Protein AF-E0STV1-F1 (afdb_monomer)

Sequence (153 aa):
MLYSFYTFFYVEFDISENMGIQLGLTIDENIYEKLSIGSKKLGVDINTLVSNILREWIDKNRMLLLSVDEIAKEYENSLSSYSEHTQKTKIRMVRSFLEWCESRGISFDKIDVNTVESFAKELESRYTSKYVNSYRATLRDFIYWFQQRYGVK

pLDDT: mean 77.63, std 21.18, range [23.25, 96.75]

Nearest PDB structures (foldseek):
  3c28-assembly1_B-2  TM=7.156E-01  e=1.483E-01  unclassified
  2hof-assembly1_A-2  TM=7.145E-01  e=1.761E-01  Punavirus P1
  1f44-assembly1_A  TM=8.703E-01  e=4.664E-01  Punavirus P1
  5u91-assembly1_F  TM=6.990E-01  e=2.091E-01  synthetic construct
  1ouq-assembly1_A  TM=7.153E-01  e=7.811E-01  Punavirus P1

Mean predicted aligned error: 10.94 Å

Foldseek 3Di:
DDDPDPQDWDFDFDPDPPDDTDRDTDHDPVRLVVLVVVCVVVVHDSVVSVVVVVVVVCLLPVLQVDDLVRLLVVVLVVCVVDDPVVSVVLSVLSSVLRVVCVVVVNRPLNDDLVSLVVVLVVCVVPDDPVVSVVSSVSVVVSNVVVCVNNVRD

Organism: Ignisphaera aggregans (strain DSM 17230 / JCM 13409 / AQ1.S1) (NCBI:txid583356)

Solvent-accessible surface area (backbone atoms only — not comparable to full-atom values): 9142 Å² total; per-residue (Å²): 136,86,82,84,77,86,74,85,72,51,73,46,78,52,84,50,100,85,54,76,82,47,82,42,74,61,69,54,70,75,54,48,51,51,44,48,55,48,16,66,76,69,76,44,57,51,69,58,51,50,52,51,55,49,48,54,48,46,67,66,46,41,72,82,74,55,50,66,66,56,52,41,51,57,51,51,64,72,39,69,90,50,55,70,71,54,40,55,51,52,43,51,53,48,43,57,49,45,54,51,32,56,77,68,71,50,55,74,85,70,65,48,71,66,54,50,52,54,54,40,58,65,41,57,82,80,44,55,70,71,57,41,50,50,45,54,55,50,49,50,55,46,48,54,49,49,25,70,74,61,69,53,126

Secondary structure (DSSP, 8-state):
---------EEEEE--TTS--EEEEE--HHHHHHHHHHHHHHTS-HHHHHHHHHHHHHHHTGGGG--HHHHHHHHHHHTTTS-HHHHHHHHHHHHHHHHHHHHTT--GGG--HHHHHHHHHHHHTTS-HHHHHHHHHHHHHHHHHHHHHHT--

Radius of gyration: 20.35 Å; Cα contacts (8 Å, |Δi|>4): 99; chains: 1; bounding box: 50×38×60 Å

Structure (mmCIF, N/CA/C/O backbone):
data_AF-E0STV1-F1
#
_entry.id   AF-E0STV1-F1
#
loop_
_atom_site.group_PDB
_atom_site.id
_atom_site.type_symbol
_atom_site.label_atom_id
_atom_site.label_alt_id
_atom_site.label_comp_id
_atom_site.label_asym_id
_atom_site.label_entity_id
_atom_site.label_seq_id
_atom_site.pdbx_PDB_ins_code
_atom_site.Cartn_x
_atom_site.Cartn_y
_atom_site.Cartn_z
_atom_site.occupancy
_atom_site.B_iso_or_equiv
_atom_site.auth_seq_id
_atom_site.auth_comp_id
_atom_site.auth_asym_id
_atom_site.auth_atom_id
_atom_site.pdbx_PDB_model_num
ATOM 1 N N . MET A 1 1 ? -11.909 -16.911 30.491 1.00 26.84 1 MET A N 1
ATOM 2 C CA . MET A 1 1 ? -13.024 -16.968 29.523 1.00 26.84 1 MET A CA 1
ATOM 3 C C . MET A 1 1 ? -12.927 -15.700 28.678 1.00 26.84 1 MET A C 1
ATOM 5 O O . MET A 1 1 ? -13.219 -14.628 29.188 1.00 26.84 1 MET A O 1
ATOM 9 N N . LEU A 1 2 ? -12.351 -15.790 27.475 1.00 23.25 2 LEU A N 1
ATOM 10 C CA . LEU A 1 2 ? -12.187 -14.654 26.557 1.00 23.25 2 LEU A CA 1
ATOM 11 C C . LEU A 1 2 ? -13.515 -14.456 25.821 1.00 23.25 2 LEU A C 1
ATOM 13 O O . LEU A 1 2 ? -13.927 -15.333 25.069 1.00 23.25 2 LEU A O 1
ATOM 17 N N . TYR A 1 3 ? -14.207 -13.347 26.077 1.00 25.27 3 TYR A N 1
ATOM 18 C CA . TYR A 1 3 ? -15.411 -12.997 25.330 1.00 25.27 3 TYR A CA 1
ATOM 19 C C . TYR A 1 3 ? -14.994 -12.407 23.980 1.00 25.27 3 TYR A C 1
ATOM 21 O O . TYR A 1 3 ? -14.491 -11.288 23.914 1.00 25.27 3 TYR A O 1
ATOM 29 N N . SER A 1 4 ? -15.194 -13.159 22.902 1.00 24.66 4 SER A N 1
ATOM 30 C CA . SER A 1 4 ? -15.122 -12.641 21.537 1.00 24.66 4 SER A CA 1
ATOM 31 C C . SER A 1 4 ? -16.400 -11.853 21.240 1.00 24.66 4 SER A C 1
ATOM 33 O O . SER A 1 4 ? -17.424 -12.432 20.875 1.00 24.66 4 SER A O 1
ATOM 35 N N . PHE A 1 5 ? -16.361 -10.537 21.439 1.00 31.86 5 PHE A N 1
ATOM 36 C CA . PHE A 1 5 ? -17.421 -9.630 21.005 1.00 31.86 5 PHE A CA 1
ATOM 37 C C . PHE A 1 5 ? -17.220 -9.297 19.524 1.00 31.86 5 PHE A C 1
ATOM 39 O O . PHE A 1 5 ? -16.345 -8.512 19.167 1.00 31.86 5 PHE A O 1
ATOM 46 N N . TYR A 1 6 ? -18.033 -9.897 18.655 1.00 31.44 6 TYR A N 1
ATOM 47 C CA . TYR A 1 6 ? -18.233 -9.384 17.302 1.00 31.44 6 TYR A CA 1
ATOM 48 C C . TYR A 1 6 ? -19.174 -8.183 17.398 1.00 31.44 6 TYR A C 1
ATOM 50 O O . TYR A 1 6 ? -20.394 -8.321 17.320 1.00 31.44 6 TYR A O 1
ATOM 58 N N . THR A 1 7 ? -18.613 -7.007 17.667 1.00 40.28 7 THR A N 1
ATOM 59 C CA . THR A 1 7 ? -19.369 -5.754 17.642 1.00 40.28 7 THR A CA 1
ATOM 60 C C . THR A 1 7 ? -19.421 -5.267 16.200 1.00 40.28 7 THR A C 1
ATOM 62 O O . THR A 1 7 ? -18.404 -4.853 15.645 1.00 40.28 7 THR A O 1
ATOM 65 N N . PHE A 1 8 ? -20.597 -5.349 15.579 1.00 38.50 8 PHE A N 1
ATOM 66 C CA . PHE A 1 8 ? -20.858 -4.690 14.303 1.00 38.50 8 PHE A CA 1
ATOM 67 C C . PHE A 1 8 ? -21.055 -3.200 14.584 1.00 38.50 8 PHE A C 1
ATOM 69 O O . PHE A 1 8 ? -22.120 -2.780 15.026 1.00 38.50 8 PHE A O 1
ATOM 76 N N . PHE A 1 9 ? -20.001 -2.413 14.393 1.00 40.41 9 PHE A N 1
ATOM 77 C CA . PHE A 1 9 ? -20.128 -0.969 14.249 1.00 40.41 9 PHE A CA 1
ATOM 78 C C . PHE A 1 9 ? -20.499 -0.685 12.796 1.00 40.41 9 PHE A C 1
ATOM 80 O O . PHE A 1 9 ? -19.805 -1.152 11.892 1.00 40.41 9 PHE A O 1
ATOM 87 N N . TYR A 1 10 ? -21.567 0.074 12.568 1.00 39.12 10 TYR A N 1
ATOM 88 C CA . TYR A 1 10 ? -21.736 0.758 11.294 1.00 39.12 10 TYR A CA 1
ATOM 89 C C . TYR A 1 10 ? -21.009 2.092 11.4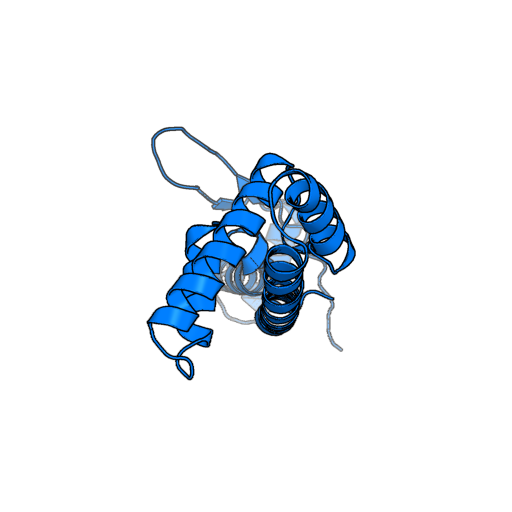20 1.00 39.12 10 TYR A C 1
ATOM 91 O O . TYR A 1 10 ? -21.384 2.950 12.218 1.00 39.12 10 TYR A O 1
ATOM 99 N N . VAL A 1 11 ? -19.902 2.209 10.695 1.00 41.00 11 VAL A N 1
ATOM 100 C CA . VAL A 1 11 ? -19.231 3.487 10.488 1.00 41.00 11 VAL A CA 1
ATOM 101 C C . VAL A 1 11 ? -19.924 4.122 9.292 1.00 41.00 11 VAL A C 1
ATOM 103 O O . VAL A 1 11 ? -19.769 3.644 8.167 1.00 41.00 11 VAL A O 1
ATOM 106 N N . GLU A 1 12 ? -20.735 5.146 9.538 1.00 36.31 12 GLU A N 1
ATOM 107 C CA . GLU A 1 12 ? -21.268 5.972 8.459 1.00 36.31 12 GLU A CA 1
ATOM 108 C C . GLU A 1 12 ? -20.202 7.001 8.085 1.00 36.31 12 GLU A C 1
ATOM 110 O O . GLU A 1 12 ? -19.715 7.764 8.922 1.00 36.31 12 GLU A O 1
ATOM 115 N N . PHE A 1 13 ? -19.803 6.970 6.815 1.00 36.22 13 PHE A N 1
ATOM 116 C CA . PHE A 1 13 ? -18.928 7.970 6.225 1.00 36.22 13 PHE A CA 1
ATOM 117 C C . PHE A 1 13 ? -19.814 9.041 5.597 1.00 36.22 13 PHE A C 1
ATOM 119 O O . PHE A 1 13 ? -20.390 8.811 4.534 1.00 36.22 13 PHE A O 1
ATOM 126 N N . ASP A 1 14 ? -19.923 10.200 6.241 1.00 32.59 14 ASP A N 1
ATOM 127 C CA . ASP A 1 14 ? -20.492 11.377 5.590 1.00 32.59 14 ASP A CA 1
ATOM 128 C C . ASP A 1 14 ? -19.363 12.122 4.865 1.00 32.59 14 ASP A C 1
ATOM 130 O O . ASP A 1 14 ? -18.479 12.724 5.484 1.00 32.59 14 ASP A O 1
ATOM 134 N N . ILE A 1 15 ? -19.335 12.002 3.536 1.00 34.91 15 ILE A N 1
ATOM 135 C CA . ILE A 1 15 ? -18.385 12.712 2.677 1.00 34.91 15 ILE A CA 1
ATOM 136 C C . ILE A 1 15 ? -19.069 14.004 2.226 1.00 34.91 15 ILE A C 1
ATOM 138 O O . ILE A 1 15 ? -19.614 14.085 1.127 1.00 34.91 15 ILE A O 1
ATOM 142 N N . SER A 1 16 ? -19.057 15.026 3.083 1.00 34.38 16 SER A N 1
ATOM 143 C CA . SER A 1 16 ? -19.472 16.374 2.683 1.00 34.38 16 SER A CA 1
ATOM 144 C C . SER A 1 16 ? -18.294 17.097 2.015 1.00 34.38 16 SER A C 1
ATOM 146 O O . SER A 1 16 ? -17.196 17.137 2.567 1.00 34.38 16 SER A O 1
ATOM 148 N N . GLU A 1 17 ? -18.504 17.677 0.828 1.00 34.69 17 GLU A N 1
ATOM 149 C CA . GLU A 1 17 ? -17.455 18.236 -0.054 1.00 34.69 17 GLU A CA 1
ATOM 150 C C . GLU A 1 17 ? -16.568 19.341 0.567 1.00 34.69 17 GLU A C 1
ATOM 152 O O . GLU A 1 17 ? -15.613 19.777 -0.067 1.00 34.69 17 GLU A O 1
ATOM 157 N N . ASN A 1 18 ? -16.839 19.800 1.796 1.00 34.72 18 ASN A N 1
ATOM 158 C CA . ASN A 1 18 ? -16.135 20.928 2.417 1.00 34.72 18 ASN A CA 1
ATOM 159 C C . ASN A 1 18 ? -15.668 20.722 3.867 1.00 34.72 18 ASN A C 1
ATOM 161 O O . ASN A 1 18 ? -15.098 21.647 4.446 1.00 34.72 18 ASN A O 1
ATOM 165 N N . MET A 1 19 ? -15.854 19.550 4.476 1.00 32.06 19 MET A N 1
ATOM 166 C CA . MET A 1 19 ? -15.318 19.255 5.811 1.00 32.06 19 MET A CA 1
ATOM 167 C C . MET A 1 19 ? -14.895 17.791 5.859 1.00 32.06 19 MET A C 1
ATOM 169 O O . MET A 1 19 ? -15.626 16.934 5.380 1.00 32.06 19 MET A O 1
ATOM 173 N N . GLY A 1 20 ? -13.691 17.519 6.374 1.00 32.53 20 GLY A N 1
ATOM 174 C CA . GLY A 1 20 ? -13.080 16.186 6.373 1.00 32.53 20 GLY A CA 1
ATOM 175 C C . GLY A 1 20 ? -13.976 15.076 6.933 1.00 32.53 20 GLY A C 1
ATOM 176 O O . GLY A 1 20 ? -14.986 15.347 7.571 1.00 32.53 20 GLY A O 1
ATOM 177 N N . ILE A 1 21 ? -13.571 13.822 6.705 1.00 35.81 21 ILE A N 1
ATOM 178 C CA . ILE A 1 21 ? -14.312 12.614 7.099 1.00 35.81 21 ILE A CA 1
ATOM 179 C C . ILE A 1 21 ? -14.799 12.735 8.554 1.00 35.81 21 ILE A C 1
ATOM 181 O O . ILE A 1 21 ? -14.008 12.619 9.494 1.00 35.81 21 ILE A O 1
ATOM 185 N N . GLN A 1 22 ? -16.102 12.957 8.746 1.00 36.22 22 GLN A N 1
ATOM 186 C CA . GLN A 1 22 ? -16.742 12.777 10.043 1.00 36.22 22 GLN A CA 1
ATOM 187 C C . GLN A 1 22 ? -17.070 11.294 10.180 1.00 36.22 22 GLN A C 1
ATOM 189 O O . GLN A 1 22 ? -17.942 10.767 9.496 1.00 36.22 22 GLN A O 1
ATOM 194 N N . LEU A 1 23 ? -16.336 10.611 11.059 1.00 42.03 23 LEU A N 1
ATOM 195 C CA . LEU A 1 23 ? -16.671 9.253 11.474 1.00 42.03 23 LEU A CA 1
ATOM 196 C C . LEU A 1 23 ? -17.869 9.337 12.427 1.00 42.03 23 LEU A C 1
ATOM 198 O O . LEU A 1 23 ? -17.706 9.555 13.630 1.00 42.03 23 LEU A O 1
ATOM 202 N N . GLY A 1 24 ? -19.072 9.205 11.872 1.00 42.66 24 GLY A N 1
ATOM 203 C CA . GLY A 1 24 ? -20.293 9.015 12.639 1.00 42.66 24 GLY A CA 1
ATOM 204 C C . GLY A 1 24 ? -20.388 7.559 13.080 1.00 42.66 24 GLY A C 1
ATOM 205 O O . GLY A 1 24 ? -20.344 6.645 12.257 1.00 42.66 24 GLY A O 1
ATOM 206 N N . LEU A 1 25 ? -20.489 7.325 14.386 1.00 50.09 25 LEU A N 1
ATOM 207 C CA . LEU A 1 25 ? -20.761 5.995 14.919 1.00 50.09 25 LEU A CA 1
ATOM 208 C C . LEU A 1 25 ? -22.190 5.922 15.390 1.00 50.09 25 LEU A C 1
ATOM 210 O O . LEU A 1 25 ? -22.528 6.357 16.491 1.00 50.09 25 LEU A O 1
ATOM 214 N N . THR A 1 26 ? -23.005 5.319 14.545 1.00 52.25 26 THR A N 1
ATOM 215 C CA . THR A 1 26 ? -24.368 4.967 14.892 1.00 52.25 26 THR A CA 1
ATOM 216 C C . THR A 1 26 ? -24.310 3.626 15.619 1.00 52.25 26 THR A C 1
ATOM 218 O O . THR A 1 26 ? -24.062 2.573 15.029 1.00 52.25 26 THR A O 1
ATOM 221 N N . ILE A 1 27 ? -24.442 3.678 16.945 1.00 56.50 27 ILE A N 1
ATOM 222 C CA . ILE A 1 27 ? -24.440 2.492 17.805 1.00 56.50 27 ILE A CA 1
ATOM 223 C C . ILE A 1 27 ? -25.892 2.052 17.991 1.00 56.50 27 ILE A C 1
ATOM 225 O O . ILE A 1 27 ? -26.695 2.800 18.541 1.00 56.50 27 ILE A O 1
ATOM 229 N N . ASP A 1 28 ? -26.211 0.833 17.555 1.00 67.56 28 ASP A N 1
ATOM 230 C CA . ASP A 1 28 ? -27.503 0.188 17.819 1.00 67.56 28 ASP A CA 1
ATOM 231 C C . ASP A 1 28 ? -27.838 0.218 19.323 1.00 67.56 28 ASP A C 1
ATOM 233 O O . ASP A 1 28 ? -26.960 -0.017 20.160 1.00 67.56 28 ASP A O 1
ATOM 237 N N . GLU A 1 29 ? -29.100 0.476 19.681 1.00 65.81 29 GLU A N 1
ATOM 238 C CA . GLU A 1 29 ? -29.526 0.610 21.084 1.00 65.81 29 GLU A CA 1
ATOM 239 C C . GLU A 1 29 ? -29.153 -0.618 21.934 1.00 65.81 29 GLU A C 1
ATOM 241 O O . GLU A 1 29 ? -28.695 -0.472 23.071 1.00 65.81 29 GLU A O 1
ATOM 246 N N . ASN A 1 30 ? -29.223 -1.831 21.370 1.00 68.75 30 ASN A N 1
ATOM 247 C CA . ASN A 1 30 ? -28.846 -3.060 22.076 1.00 68.75 30 ASN A CA 1
ATOM 248 C C . ASN A 1 30 ? -27.328 -3.169 22.286 1.00 68.75 30 ASN A C 1
ATOM 250 O O . ASN A 1 30 ? -26.861 -3.823 23.224 1.00 68.75 30 ASN A O 1
ATOM 254 N N . ILE A 1 31 ? -26.529 -2.570 21.398 1.00 67.69 31 ILE A N 1
ATOM 255 C CA . ILE A 1 31 ? -25.071 -2.491 21.547 1.00 67.69 31 ILE A CA 1
ATOM 256 C C . ILE A 1 31 ? -24.726 -1.441 22.602 1.00 67.69 31 ILE A C 1
ATOM 258 O O . ILE A 1 31 ? -23.885 -1.708 23.463 1.00 67.69 31 ILE A O 1
ATOM 262 N N . TYR A 1 32 ? -25.404 -0.293 22.596 1.00 72.44 32 TYR A N 1
ATOM 263 C CA . TYR A 1 32 ? -25.215 0.748 23.603 1.00 72.44 32 TYR A CA 1
ATOM 264 C C . TYR A 1 32 ? -25.530 0.235 25.016 1.00 72.44 32 TYR A C 1
ATOM 266 O O . TYR A 1 32 ? -24.752 0.461 25.945 1.00 72.44 32 TYR A O 1
ATOM 274 N N . GLU A 1 33 ? -26.604 -0.541 25.182 1.00 73.12 33 GLU A N 1
ATOM 275 C CA . GLU A 1 33 ? -26.948 -1.162 26.465 1.00 73.12 33 GLU A CA 1
ATOM 276 C C . GLU A 1 33 ? -25.851 -2.127 26.951 1.00 73.12 33 GLU A C 1
ATOM 278 O O . GLU A 1 33 ? -25.398 -2.051 28.099 1.00 73.12 33 GLU A O 1
ATOM 283 N N . LYS A 1 34 ? -25.333 -2.986 26.062 1.00 75.81 34 LYS A N 1
ATOM 284 C CA . LYS A 1 34 ? -24.213 -3.892 26.377 1.00 75.81 34 LYS A CA 1
ATOM 285 C C . LYS A 1 34 ? -22.939 -3.130 26.748 1.00 75.81 34 LYS A C 1
ATOM 287 O O . LYS A 1 34 ? -22.251 -3.523 27.693 1.00 75.81 34 LYS A O 1
ATOM 292 N N . LEU A 1 35 ? -22.637 -2.040 26.044 1.00 74.06 35 LEU A N 1
ATOM 293 C CA . LEU A 1 35 ? -21.496 -1.171 26.337 1.00 74.06 35 LEU A CA 1
ATOM 294 C C . LEU A 1 35 ? -21.662 -0.455 27.681 1.00 74.06 35 LEU A C 1
ATOM 296 O O . LEU A 1 35 ? -20.702 -0.389 28.442 1.00 74.06 35 LEU A O 1
ATOM 300 N N . SER A 1 36 ? -22.873 -0.011 28.028 1.00 76.56 36 SER A N 1
ATOM 301 C CA . SER A 1 36 ? -23.183 0.592 29.333 1.00 76.56 36 SER A CA 1
ATOM 302 C C . SER A 1 36 ? -22.992 -0.394 30.491 1.00 76.56 36 SER A C 1
ATOM 304 O O . SER A 1 36 ? -22.434 -0.053 31.537 1.00 76.56 36 SER A O 1
ATOM 306 N N . ILE A 1 37 ? -23.399 -1.654 30.308 1.00 78.00 37 ILE A N 1
ATOM 307 C CA . ILE A 1 37 ? -23.155 -2.718 31.293 1.00 78.00 37 ILE A CA 1
ATOM 308 C C . ILE A 1 37 ? -21.651 -2.999 31.420 1.00 78.00 37 ILE A C 1
ATOM 310 O O . ILE A 1 37 ? -21.138 -3.151 32.532 1.00 78.00 37 ILE A O 1
ATOM 314 N N . GLY A 1 38 ? -20.937 -3.067 30.293 1.00 73.06 38 GLY A N 1
ATOM 3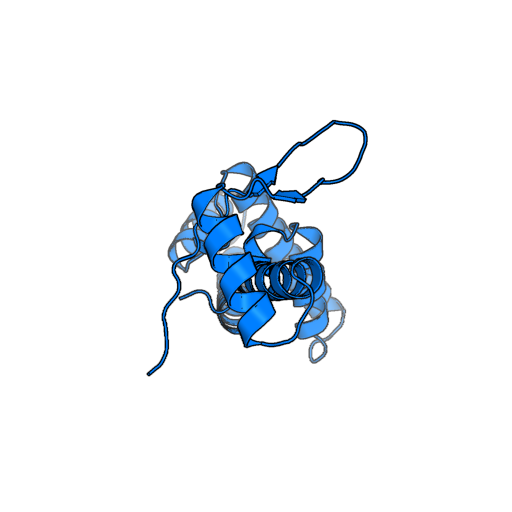15 C CA . GLY A 1 38 ? -19.489 -3.265 30.258 1.00 73.06 38 GLY A CA 1
ATOM 316 C C . GLY A 1 38 ? -18.720 -2.137 30.948 1.00 73.06 38 GLY A C 1
ATOM 317 O O . GLY A 1 38 ? -17.847 -2.411 31.770 1.00 73.06 38 GLY A O 1
ATOM 318 N N . SER A 1 39 ? -19.083 -0.880 30.683 1.00 78.38 39 SER A N 1
ATOM 319 C CA . SER A 1 39 ? -18.419 0.300 31.246 1.00 78.38 39 SER A CA 1
ATOM 320 C C . SER A 1 39 ? -18.568 0.350 32.769 1.00 78.38 39 SER A C 1
ATOM 322 O O . SER A 1 39 ? -17.578 0.516 33.481 1.00 78.38 39 SER A O 1
ATOM 324 N N . LYS A 1 40 ? -19.772 0.055 33.287 1.00 80.81 40 LYS A N 1
ATOM 325 C CA . LYS A 1 40 ? -20.039 -0.070 34.731 1.00 80.81 40 LYS A CA 1
ATOM 326 C C . LYS A 1 40 ? -19.210 -1.171 35.391 1.00 80.81 40 LYS A C 1
ATOM 328 O O . LYS A 1 40 ? -18.673 -0.953 36.471 1.00 80.81 40 LYS A O 1
ATOM 333 N N . LYS A 1 41 ? -19.079 -2.342 34.755 1.00 82.56 41 LYS A N 1
ATOM 334 C CA . LYS A 1 41 ? -18.263 -3.456 35.281 1.00 82.56 41 LYS A CA 1
ATOM 335 C C . LYS A 1 41 ? -16.771 -3.132 35.318 1.00 82.56 41 LYS A C 1
ATOM 337 O O . LYS A 1 41 ? -16.071 -3.613 36.202 1.00 82.56 41 LYS A O 1
ATOM 342 N N . LEU A 1 42 ? -16.298 -2.350 34.354 1.00 77.12 42 LEU A N 1
ATOM 343 C CA . LEU A 1 42 ? -14.899 -1.946 34.232 1.00 77.12 42 LEU A CA 1
ATOM 344 C C . LEU A 1 42 ? -14.573 -0.663 35.015 1.00 77.12 42 LEU A C 1
ATOM 346 O O . LEU A 1 42 ? -13.409 -0.282 35.080 1.00 77.12 42 LEU A O 1
ATOM 350 N N . GLY A 1 43 ? -15.574 0.002 35.604 1.00 85.50 43 GLY A N 1
ATOM 351 C CA . GLY A 1 43 ? -15.388 1.255 36.341 1.00 85.50 43 GLY A CA 1
ATOM 352 C C . GLY A 1 43 ? -14.932 2.427 35.465 1.00 85.50 43 GLY A C 1
ATOM 353 O O . GLY A 1 43 ? -14.309 3.355 35.971 1.00 85.50 43 GLY A O 1
ATOM 354 N N . VAL A 1 44 ? -15.213 2.383 34.161 1.00 81.12 44 VAL A N 1
ATOM 355 C CA . VAL A 1 44 ? -14.846 3.429 33.194 1.00 81.12 44 VAL A CA 1
ATOM 356 C C . VAL A 1 44 ? -16.087 4.085 32.608 1.00 81.12 44 VAL A C 1
ATOM 358 O O . VAL A 1 44 ? -17.140 3.461 32.472 1.00 81.12 44 VAL A O 1
ATOM 361 N N . ASP A 1 45 ? -15.957 5.358 32.242 1.00 86.75 45 ASP A N 1
ATOM 362 C CA . ASP A 1 45 ? -17.003 6.080 31.526 1.00 86.75 45 ASP A CA 1
ATOM 363 C C . ASP A 1 45 ? -17.289 5.428 30.160 1.00 86.75 45 ASP A C 1
ATOM 365 O O . ASP A 1 45 ? -16.382 4.933 29.481 1.00 86.75 45 ASP A O 1
ATOM 369 N N . ILE A 1 46 ? -18.559 5.430 29.747 1.00 76.50 46 ILE A N 1
ATOM 370 C CA . ILE A 1 46 ? -18.988 4.768 28.510 1.00 76.50 46 ILE A CA 1
ATOM 371 C C . ILE A 1 46 ? -18.337 5.390 27.269 1.00 76.50 46 ILE A C 1
ATOM 373 O O . ILE A 1 46 ? -17.952 4.652 26.366 1.00 76.50 46 ILE A O 1
ATOM 377 N N . ASN A 1 47 ? -18.109 6.708 27.245 1.00 75.44 47 ASN A N 1
ATOM 378 C CA . ASN A 1 47 ? -17.439 7.366 26.121 1.00 75.44 47 ASN A CA 1
ATOM 379 C C . ASN A 1 47 ? -15.968 6.959 26.042 1.00 75.44 47 ASN A C 1
ATOM 381 O O . ASN A 1 47 ? -15.417 6.836 24.949 1.00 75.44 47 ASN A O 1
ATOM 385 N N . THR A 1 48 ? -15.334 6.707 27.192 1.00 77.75 48 THR A N 1
ATOM 386 C CA . THR A 1 48 ? -13.958 6.193 27.250 1.00 77.75 48 THR A CA 1
ATOM 387 C C . THR A 1 48 ? -13.895 4.766 26.7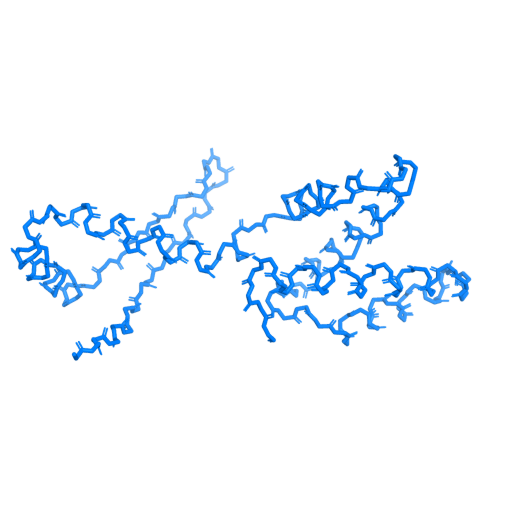12 1.00 77.75 48 THR A C 1
ATOM 389 O O . THR A 1 48 ? -13.030 4.457 25.894 1.00 77.75 48 THR A O 1
ATOM 392 N N . LEU A 1 49 ? -14.839 3.904 27.112 1.00 74.06 49 LEU A N 1
ATOM 393 C CA . LEU A 1 49 ? -14.932 2.536 26.600 1.00 74.06 49 LEU A CA 1
ATOM 394 C C . LEU A 1 49 ? -15.160 2.519 25.082 1.00 74.06 49 LEU A C 1
ATOM 396 O O . LEU A 1 49 ? -14.439 1.826 24.367 1.00 74.06 49 LEU A O 1
ATOM 400 N N . VAL A 1 50 ? -16.113 3.314 24.591 1.00 76.38 50 VAL A N 1
ATOM 401 C CA . VAL A 1 50 ? -16.389 3.471 23.158 1.00 76.38 50 VAL A CA 1
ATOM 402 C C . VAL A 1 50 ? -15.141 3.968 22.430 1.00 76.38 50 VAL A C 1
ATOM 404 O O . VAL A 1 50 ? -14.689 3.311 21.501 1.00 76.38 50 VAL A O 1
ATOM 407 N N . SER A 1 51 ? -14.514 5.052 22.895 1.00 75.25 51 SER A N 1
ATOM 408 C CA . SER A 1 51 ? -13.298 5.606 22.279 1.00 75.25 51 SER A CA 1
ATOM 409 C C . SER A 1 51 ? -12.168 4.582 22.173 1.00 75.25 51 SER A C 1
ATOM 411 O O . SER A 1 51 ? -11.476 4.536 21.159 1.00 75.25 51 SER A O 1
ATOM 413 N N . ASN A 1 52 ? -11.981 3.741 23.192 1.00 76.06 52 ASN A N 1
ATOM 414 C CA . ASN A 1 52 ? -10.957 2.699 23.171 1.00 76.06 52 ASN A CA 1
ATOM 415 C C . ASN A 1 52 ? -11.280 1.602 22.153 1.00 76.06 52 ASN A C 1
ATOM 417 O O . ASN A 1 52 ? -10.402 1.222 21.385 1.00 76.06 52 ASN A O 1
ATOM 421 N N . ILE A 1 53 ? -12.534 1.144 22.089 1.00 75.69 53 ILE A N 1
ATOM 422 C CA . ILE A 1 53 ? -12.951 0.143 21.096 1.00 75.69 53 ILE A CA 1
ATOM 423 C C . ILE A 1 53 ? -12.789 0.690 19.673 1.00 75.69 53 ILE A C 1
ATOM 425 O O . ILE A 1 53 ? -12.338 -0.026 18.782 1.00 75.69 53 ILE A O 1
ATOM 429 N N . LEU A 1 54 ? -13.113 1.964 19.457 1.00 72.75 54 LEU A N 1
ATOM 430 C CA . LEU A 1 54 ? -12.937 2.618 18.164 1.00 72.75 54 LEU A CA 1
ATOM 431 C C . LEU A 1 54 ? -11.480 2.761 17.778 1.00 72.75 54 LEU A C 1
ATOM 433 O O . LEU A 1 54 ? -11.144 2.477 16.637 1.00 72.75 54 LEU A O 1
ATOM 437 N N . ARG A 1 55 ? -10.614 3.165 18.713 1.00 73.56 55 ARG A N 1
ATOM 438 C CA . ARG A 1 55 ? -9.170 3.188 18.467 1.00 73.56 55 ARG A CA 1
ATOM 439 C C . ARG A 1 55 ? -8.665 1.805 18.103 1.00 73.56 55 ARG A C 1
ATOM 441 O O . ARG A 1 55 ? -7.9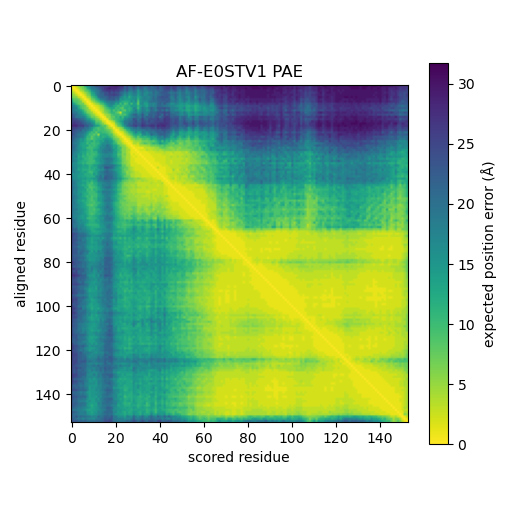93 1.681 17.096 1.00 73.56 55 ARG A O 1
ATOM 448 N N . GLU A 1 56 ? -9.055 0.764 18.836 1.00 76.00 56 GLU A N 1
ATOM 449 C CA . GLU A 1 56 ? -8.668 -0.606 18.491 1.00 76.00 56 GLU A CA 1
ATOM 450 C C . GLU A 1 56 ? -9.178 -1.035 17.112 1.00 76.00 56 GLU A C 1
ATOM 452 O O . GLU A 1 56 ? -8.473 -1.735 16.384 1.00 76.00 56 GLU A O 1
ATOM 457 N N . TRP A 1 57 ? -10.402 -0.650 16.747 1.00 74.69 57 TRP A N 1
ATOM 458 C CA . TRP A 1 57 ? -10.949 -0.943 15.428 1.00 74.69 57 TRP A CA 1
ATOM 459 C C . TRP A 1 57 ? -10.201 -0.174 14.336 1.00 74.69 57 TRP A C 1
ATOM 461 O O . TRP A 1 57 ? -9.806 -0.786 13.349 1.00 74.69 57 TRP A O 1
ATOM 471 N N . ILE A 1 58 ? -9.957 1.125 14.522 1.00 74.12 58 ILE A N 1
ATOM 472 C CA . ILE A 1 58 ? -9.183 1.966 13.601 1.00 74.12 58 ILE A CA 1
ATOM 473 C C . ILE A 1 58 ? -7.766 1.419 13.470 1.00 74.12 58 ILE A C 1
ATOM 475 O O . ILE A 1 58 ? -7.289 1.281 12.357 1.00 74.12 58 ILE A O 1
ATOM 479 N N . ASP A 1 59 ? -7.112 1.039 14.564 1.00 72.25 59 ASP A N 1
ATOM 480 C CA . ASP A 1 59 ? -5.760 0.484 14.544 1.00 72.25 59 ASP A CA 1
ATOM 481 C C . ASP A 1 59 ? -5.713 -0.840 13.769 1.00 72.25 59 ASP A C 1
ATOM 483 O O . ASP A 1 59 ? -4.795 -1.064 12.980 1.00 72.25 59 ASP A O 1
ATOM 487 N N . LYS A 1 60 ? -6.733 -1.696 13.927 1.00 71.50 60 LYS A N 1
ATOM 488 C CA . LYS A 1 60 ? -6.862 -2.964 13.185 1.00 71.50 60 LYS A CA 1
ATOM 489 C C . LYS A 1 60 ? -7.215 -2.772 11.714 1.00 71.50 60 LYS A C 1
ATOM 491 O O . LYS A 1 60 ? -6.819 -3.587 10.890 1.00 71.50 60 LYS A O 1
ATOM 496 N N . ASN A 1 61 ? -7.962 -1.723 11.388 1.00 71.62 61 ASN A N 1
ATOM 497 C CA . ASN A 1 61 ? -8.465 -1.459 10.041 1.00 71.62 61 ASN A CA 1
ATOM 498 C C . ASN A 1 61 ? -7.788 -0.247 9.399 1.00 71.62 61 ASN A C 1
ATOM 500 O O . ASN A 1 61 ? -8.291 0.280 8.410 1.00 71.62 61 ASN A O 1
ATOM 504 N N . ARG A 1 62 ? -6.643 0.191 9.940 1.00 71.25 62 ARG A N 1
ATOM 505 C CA . ARG A 1 62 ? -5.999 1.459 9.576 1.00 71.25 62 ARG A CA 1
ATOM 506 C C . ARG A 1 62 ? -5.774 1.553 8.076 1.00 71.25 62 ARG A C 1
ATOM 508 O O . ARG A 1 62 ? -6.005 2.602 7.499 1.00 71.25 62 ARG A O 1
ATOM 515 N N . MET A 1 63 ? -5.422 0.432 7.451 1.00 73.38 63 MET A N 1
ATOM 516 C CA . MET A 1 63 ? -5.233 0.297 6.005 1.00 73.38 63 MET A CA 1
ATOM 517 C C . MET A 1 63 ? -6.422 0.763 5.152 1.00 73.38 63 MET A C 1
ATOM 519 O O . MET A 1 63 ? -6.198 1.260 4.056 1.00 73.38 63 MET A O 1
ATOM 523 N N . LEU A 1 64 ? -7.662 0.621 5.637 1.00 69.31 64 LEU A N 1
ATOM 524 C CA . LEU A 1 64 ? -8.873 1.009 4.904 1.00 69.31 64 LEU A CA 1
ATOM 525 C C . LEU A 1 64 ? -9.072 2.528 4.872 1.00 69.31 64 LEU A C 1
ATOM 527 O O . LEU A 1 64 ? -9.882 3.026 4.100 1.00 69.31 64 LEU A O 1
ATOM 531 N N . LEU A 1 65 ? -8.359 3.247 5.739 1.00 72.00 65 LEU A N 1
ATOM 532 C CA . LEU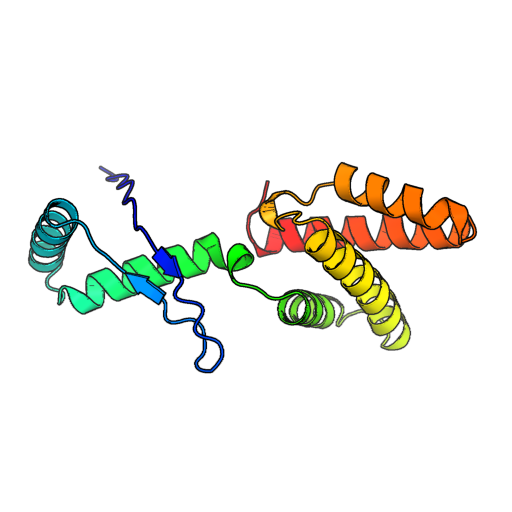 A 1 65 ? -8.468 4.691 5.907 1.00 72.00 65 LEU A CA 1
ATOM 533 C C . LEU A 1 65 ? -7.268 5.435 5.317 1.00 72.00 65 LEU A C 1
ATOM 535 O O . LEU A 1 65 ? -7.264 6.662 5.330 1.00 72.00 65 LEU A O 1
ATOM 539 N N . LEU A 1 66 ? -6.243 4.718 4.844 1.00 77.94 66 LEU A N 1
ATOM 540 C CA . LEU A 1 66 ? -5.042 5.345 4.309 1.00 77.94 66 LEU A CA 1
ATOM 541 C C . LEU A 1 66 ? -5.249 5.755 2.857 1.00 77.94 66 LEU A C 1
ATO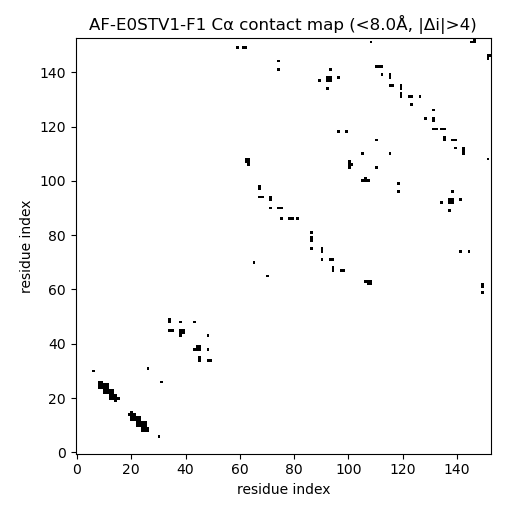M 543 O O . LEU A 1 66 ? -5.657 4.954 2.019 1.00 77.94 66 LEU A O 1
ATOM 547 N N . SER A 1 67 ? -4.873 6.988 2.554 1.00 85.69 67 SER A N 1
ATOM 548 C CA . SER A 1 67 ? -4.685 7.464 1.188 1.00 85.69 67 SER A CA 1
ATOM 549 C C . SER A 1 67 ? -3.423 6.870 0.550 1.00 85.69 67 SER A C 1
ATOM 551 O O . SER A 1 67 ? -2.490 6.428 1.233 1.00 85.69 67 SER A O 1
ATOM 553 N N . VAL A 1 68 ? -3.348 6.926 -0.784 1.00 87.81 68 VAL A N 1
ATOM 554 C CA . VAL A 1 68 ? -2.143 6.558 -1.548 1.00 87.81 68 VAL A CA 1
ATOM 555 C C . VAL A 1 68 ? -0.899 7.286 -1.028 1.00 87.81 68 VAL A C 1
ATOM 557 O O . VAL A 1 68 ? 0.167 6.680 -0.895 1.00 87.81 68 VAL A O 1
ATOM 560 N N . ASP A 1 69 ? -1.027 8.573 -0.697 1.00 88.94 69 ASP A N 1
ATOM 561 C CA . ASP A 1 69 ? 0.087 9.391 -0.219 1.00 88.94 69 ASP A CA 1
ATOM 562 C C . ASP A 1 69 ? 0.587 8.976 1.163 1.00 88.94 69 ASP A C 1
ATOM 564 O O . ASP A 1 69 ? 1.797 8.967 1.402 1.00 88.94 69 ASP A O 1
ATOM 568 N N . GLU A 1 70 ? -0.310 8.582 2.064 1.00 90.00 70 GLU A N 1
ATOM 569 C CA . GLU A 1 70 ? 0.082 8.083 3.381 1.00 90.00 70 GLU A CA 1
ATOM 570 C C . GLU A 1 70 ? 0.819 6.748 3.277 1.00 90.00 70 GLU A C 1
ATOM 572 O O . GLU A 1 70 ? 1.869 6.581 3.903 1.00 90.00 70 GLU A O 1
ATOM 577 N N . ILE A 1 71 ? 0.332 5.828 2.439 1.00 90.62 71 ILE A N 1
ATOM 578 C CA . ILE A 1 71 ? 0.994 4.537 2.206 1.00 90.62 71 ILE A CA 1
ATOM 579 C C . ILE A 1 71 ? 2.364 4.751 1.564 1.00 90.62 71 ILE A C 1
ATOM 581 O O . ILE A 1 71 ? 3.353 4.170 2.016 1.00 90.62 71 ILE A O 1
ATOM 585 N N . ALA A 1 72 ? 2.446 5.603 0.538 1.00 91.88 72 ALA A N 1
ATOM 586 C CA . ALA A 1 72 ? 3.703 5.917 -0.128 1.00 91.88 72 ALA A CA 1
ATOM 587 C C . ALA A 1 72 ? 4.716 6.520 0.855 1.00 91.88 72 ALA A C 1
ATOM 589 O O . ALA A 1 72 ? 5.869 6.096 0.878 1.00 91.88 72 ALA A O 1
ATOM 590 N N . LYS A 1 73 ? 4.287 7.445 1.720 1.00 92.06 73 LYS A N 1
ATOM 591 C CA . LYS A 1 73 ? 5.150 8.065 2.732 1.00 92.06 73 LYS A CA 1
ATOM 592 C C . LYS A 1 73 ? 5.609 7.076 3.806 1.00 92.06 73 LYS A C 1
ATOM 594 O O . LYS A 1 73 ? 6.776 7.093 4.196 1.00 92.06 73 LYS A O 1
ATOM 599 N N . GLU A 1 74 ? 4.727 6.202 4.296 1.00 92.88 74 GLU A N 1
ATOM 600 C CA . GLU A 1 74 ? 5.128 5.148 5.239 1.00 92.88 74 GLU A CA 1
ATOM 601 C C . GLU A 1 74 ? 6.123 4.172 4.596 1.00 92.88 74 GLU A C 1
ATOM 603 O O . GLU A 1 74 ? 7.113 3.800 5.234 1.00 92.88 74 GLU A O 1
ATOM 608 N N . TYR A 1 75 ? 5.916 3.813 3.326 1.00 94.50 75 TYR A N 1
ATOM 609 C CA . TYR A 1 75 ? 6.852 2.964 2.599 1.00 94.50 75 TYR A CA 1
ATOM 610 C C . TYR A 1 75 ? 8.197 3.666 2.373 1.00 94.50 75 TYR A C 1
ATOM 612 O O . TYR A 1 75 ? 9.235 3.043 2.579 1.00 94.50 75 TYR A O 1
ATOM 620 N N . GLU A 1 76 ? 8.218 4.963 2.050 1.00 94.00 76 GLU A N 1
ATOM 621 C CA . GLU A 1 76 ? 9.453 5.751 1.892 1.00 94.00 76 GLU A CA 1
ATOM 622 C C . GLU A 1 76 ? 10.314 5.704 3.153 1.00 94.00 76 GLU A C 1
ATOM 624 O O . GLU A 1 76 ? 11.494 5.359 3.088 1.00 94.00 76 GLU A O 1
ATOM 629 N N . ASN A 1 77 ? 9.697 5.928 4.315 1.00 93.25 77 ASN A N 1
ATOM 630 C CA . ASN A 1 77 ? 10.383 5.854 5.605 1.00 93.25 77 ASN A CA 1
ATOM 631 C C . ASN A 1 77 ? 10.982 4.460 5.873 1.00 93.25 77 ASN A C 1
ATOM 633 O O . ASN A 1 77 ? 12.037 4.340 6.502 1.00 93.25 77 ASN A O 1
ATOM 637 N N . SER A 1 78 ? 10.342 3.396 5.373 1.00 94.69 78 SER A N 1
ATOM 638 C CA . SER A 1 78 ? 10.848 2.022 5.497 1.00 94.69 78 SER A CA 1
ATOM 639 C C . SER A 1 78 ? 12.093 1.748 4.641 1.00 94.69 78 SER A C 1
ATOM 641 O O . SER A 1 78 ? 12.859 0.834 4.941 1.00 94.69 78 SER A O 1
ATOM 643 N N . LEU A 1 79 ? 12.340 2.563 3.611 1.00 94.44 79 LEU A N 1
ATOM 644 C CA . LEU A 1 79 ? 13.469 2.426 2.689 1.00 94.44 79 LEU A CA 1
ATOM 645 C C . LEU A 1 79 ? 14.718 3.203 3.137 1.00 94.44 79 LEU A C 1
ATOM 647 O O . LEU A 1 79 ? 15.633 3.396 2.338 1.00 94.44 79 LEU A O 1
ATOM 651 N N . SER A 1 80 ? 14.791 3.621 4.403 1.00 92.25 80 SER A N 1
ATOM 652 C CA . SER A 1 80 ? 15.885 4.440 4.957 1.00 92.25 80 SER A CA 1
ATOM 653 C C . SER A 1 80 ? 17.300 3.868 4.770 1.00 92.25 80 SER A C 1
ATOM 655 O O . SER A 1 80 ? 18.265 4.628 4.771 1.00 92.25 80 SER A O 1
ATOM 657 N N . SER A 1 81 ? 17.447 2.555 4.563 1.00 92.38 81 SER A N 1
ATOM 658 C CA . SER A 1 81 ? 18.735 1.904 4.276 1.00 92.38 81 SER A CA 1
ATOM 659 C C . SER A 1 81 ? 19.204 2.030 2.819 1.00 92.38 81 SER A C 1
ATOM 661 O O . SER A 1 81 ? 20.357 1.722 2.514 1.00 92.38 81 SER A O 1
ATOM 663 N N . TYR A 1 82 ? 18.336 2.465 1.904 1.00 93.12 82 TYR A N 1
ATOM 664 C CA . TYR A 1 82 ? 18.657 2.643 0.490 1.00 93.12 82 TYR A CA 1
ATOM 665 C C . TYR A 1 82 ? 19.198 4.046 0.202 1.00 93.12 82 TYR A C 1
ATOM 667 O O . TYR A 1 82 ? 18.932 4.998 0.929 1.00 93.12 82 TYR A O 1
ATOM 675 N N . SER A 1 83 ? 19.907 4.208 -0.919 1.00 96.06 83 SER A N 1
ATOM 676 C CA . SER A 1 83 ? 20.279 5.541 -1.404 1.00 96.06 83 SER A CA 1
ATOM 677 C C . SER A 1 83 ? 19.047 6.356 -1.807 1.00 96.06 83 SER A C 1
ATOM 679 O O . SER A 1 83 ? 18.076 5.797 -2.318 1.00 96.06 83 SER A O 1
ATOM 681 N N . GLU A 1 84 ? 19.105 7.682 -1.663 1.00 94.38 84 GLU A N 1
ATOM 682 C CA . GLU A 1 84 ? 17.996 8.595 -1.993 1.00 94.38 84 GLU A CA 1
ATOM 683 C C . GLU A 1 84 ? 17.453 8.374 -3.418 1.00 94.38 84 GLU A C 1
ATOM 685 O O . GLU A 1 84 ? 16.245 8.325 -3.644 1.00 94.38 84 GLU A O 1
ATOM 690 N N . HIS A 1 85 ? 18.342 8.166 -4.394 1.00 94.38 85 HIS A N 1
ATOM 691 C CA . HIS A 1 85 ? 17.945 7.872 -5.772 1.00 94.38 85 HIS A CA 1
ATOM 692 C C . HIS A 1 85 ? 17.133 6.570 -5.889 1.00 94.38 85 HIS A C 1
ATOM 694 O O . HIS A 1 85 ? 16.138 6.502 -6.620 1.00 94.38 85 HIS A O 1
ATOM 700 N N . THR A 1 86 ? 17.538 5.537 -5.148 1.00 94.12 86 THR A N 1
ATOM 701 C CA . THR A 1 86 ? 16.840 4.247 -5.121 1.00 94.12 86 THR A CA 1
ATOM 702 C C . THR A 1 86 ? 15.492 4.373 -4.421 1.00 94.12 86 THR A C 1
ATOM 704 O O . THR A 1 86 ? 14.505 3.845 -4.932 1.00 94.12 86 THR A O 1
ATOM 707 N N . GLN A 1 87 ? 15.431 5.117 -3.310 1.00 94.06 87 GLN A N 1
ATOM 708 C CA . GLN A 1 87 ? 14.184 5.414 -2.601 1.00 94.06 87 GLN A CA 1
ATOM 709 C C . GLN A 1 87 ? 13.184 6.095 -3.542 1.00 94.06 87 GLN A C 1
ATOM 711 O O . GLN A 1 87 ? 12.111 5.547 -3.786 1.00 94.06 87 GLN A O 1
ATOM 716 N N . LYS A 1 88 ? 13.573 7.202 -4.194 1.00 94.62 88 LYS A N 1
ATOM 717 C CA . LYS A 1 88 ? 12.717 7.921 -5.158 1.00 94.62 88 LYS A CA 1
ATOM 718 C C . LYS A 1 88 ? 12.211 7.024 -6.285 1.00 94.62 88 LYS A C 1
ATOM 720 O O . LYS A 1 88 ? 11.049 7.112 -6.676 1.00 94.62 88 LYS A O 1
ATOM 725 N N . THR A 1 89 ? 13.070 6.146 -6.804 1.00 95.25 89 THR A N 1
ATOM 726 C CA . THR A 1 89 ? 12.692 5.208 -7.870 1.00 95.25 89 THR A CA 1
ATOM 727 C C . THR A 1 89 ? 11.660 4.197 -7.379 1.00 95.25 89 THR A C 1
ATOM 729 O O . THR A 1 89 ? 10.621 4.035 -8.020 1.00 95.25 89 THR A O 1
ATOM 732 N N . LYS A 1 90 ? 11.907 3.550 -6.233 1.00 96.06 90 LYS A N 1
ATOM 733 C CA . LYS A 1 90 ? 10.981 2.572 -5.648 1.00 96.06 90 LYS A CA 1
ATOM 734 C C . LYS A 1 90 ? 9.636 3.213 -5.298 1.00 96.06 90 LYS A C 1
ATOM 736 O O . LYS A 1 90 ? 8.595 2.657 -5.636 1.00 96.06 90 LYS A O 1
ATOM 741 N N . ILE A 1 91 ? 9.652 4.409 -4.711 1.00 96.00 91 ILE A N 1
ATOM 742 C CA . ILE A 1 91 ? 8.438 5.143 -4.338 1.00 96.00 91 ILE A CA 1
ATOM 743 C C . ILE A 1 91 ? 7.623 5.556 -5.549 1.00 96.00 91 ILE A C 1
ATOM 745 O O . ILE A 1 91 ? 6.411 5.371 -5.552 1.00 96.00 91 ILE A O 1
ATOM 749 N N . ARG A 1 92 ? 8.269 6.023 -6.619 1.00 96.06 92 ARG A N 1
ATOM 750 C CA . ARG A 1 92 ? 7.567 6.315 -7.870 1.00 96.06 92 ARG A CA 1
ATOM 751 C C . ARG A 1 92 ? 6.857 5.078 -8.429 1.00 96.06 92 ARG A C 1
ATOM 753 O O . ARG A 1 92 ? 5.725 5.196 -8.888 1.00 96.06 92 ARG A O 1
ATOM 760 N N . MET A 1 93 ? 7.508 3.913 -8.392 1.00 96.44 93 MET A N 1
ATOM 761 C CA . MET A 1 93 ? 6.909 2.658 -8.864 1.00 96.44 93 MET A CA 1
ATOM 762 C C . MET A 1 93 ? 5.707 2.245 -8.007 1.00 96.44 93 MET A C 1
ATOM 764 O O . MET A 1 93 ? 4.669 1.882 -8.555 1.00 96.44 93 MET A O 1
ATOM 768 N N . VAL A 1 94 ? 5.829 2.338 -6.679 1.00 96.69 94 VAL A N 1
ATOM 769 C CA . VAL A 1 94 ? 4.743 2.012 -5.742 1.00 96.69 94 VAL A CA 1
ATOM 770 C C . VAL A 1 94 ? 3.575 2.977 -5.874 1.00 96.69 94 VAL A C 1
ATOM 772 O O . VAL A 1 94 ? 2.441 2.526 -5.985 1.00 96.69 94 VAL A O 1
ATOM 775 N N . ARG A 1 95 ? 3.828 4.287 -5.931 1.00 96.31 95 ARG A N 1
ATOM 776 C CA . ARG A 1 95 ? 2.771 5.286 -6.110 1.00 96.31 95 ARG A CA 1
ATOM 777 C C . ARG A 1 95 ? 1.999 5.046 -7.407 1.00 96.31 95 ARG A C 1
ATOM 779 O O . ARG A 1 95 ? 0.782 4.949 -7.363 1.00 96.31 95 ARG A O 1
ATOM 786 N N . SER A 1 96 ? 2.701 4.832 -8.523 1.00 96.12 96 SER A N 1
ATOM 787 C CA . SER A 1 96 ? 2.053 4.530 -9.806 1.00 96.12 96 SER A CA 1
ATOM 788 C C . SER A 1 96 ? 1.190 3.264 -9.758 1.00 96.12 96 SER A C 1
ATOM 790 O O . SER A 1 96 ? 0.177 3.195 -10.449 1.00 96.12 96 SER A O 1
ATOM 792 N N . PHE A 1 97 ? 1.586 2.261 -8.973 1.00 96.75 97 PHE A N 1
ATOM 793 C CA . PHE A 1 97 ? 0.798 1.048 -8.771 1.00 96.75 97 PHE A CA 1
ATOM 794 C C . PHE A 1 97 ? -0.431 1.290 -7.885 1.00 96.75 97 PHE A C 1
ATOM 796 O O . PHE A 1 97 ? -1.517 0.824 -8.213 1.00 96.75 97 PHE A O 1
ATOM 803 N N . LEU A 1 98 ? -0.284 2.038 -6.790 1.00 94.56 98 LEU A N 1
ATOM 804 C CA . LEU A 1 98 ? -1.387 2.364 -5.882 1.00 94.56 98 LEU A CA 1
ATOM 805 C C . LEU A 1 98 ? -2.449 3.242 -6.554 1.00 94.56 98 LEU A C 1
ATOM 807 O O . LEU A 1 98 ? -3.634 2.952 -6.426 1.00 94.56 98 LEU A O 1
ATOM 811 N N . GLU A 1 99 ? -2.033 4.245 -7.330 1.00 94.56 99 GLU A N 1
ATOM 812 C CA . GLU A 1 99 ? -2.928 5.063 -8.164 1.00 94.56 99 GLU A CA 1
ATOM 813 C C . GLU A 1 99 ? -3.681 4.197 -9.188 1.00 94.56 99 GLU A C 1
ATOM 815 O O . GLU A 1 99 ? -4.877 4.375 -9.421 1.00 94.56 99 GLU A O 1
ATOM 820 N N . TRP A 1 100 ? -3.001 3.208 -9.783 1.00 95.62 100 TRP A N 1
ATOM 821 C CA . TRP A 1 100 ? -3.648 2.251 -10.679 1.00 95.62 100 TRP A CA 1
ATOM 822 C C . TRP A 1 100 ? -4.694 1.402 -9.942 1.00 95.62 100 TRP A C 1
ATOM 824 O O . TRP A 1 100 ? -5.816 1.274 -10.437 1.00 95.62 100 TRP A O 1
ATOM 834 N N . CYS A 1 101 ? -4.380 0.885 -8.749 1.00 93.12 101 CYS A N 1
ATOM 835 C CA . CYS A 1 101 ? -5.335 0.153 -7.911 1.00 93.12 101 CYS A CA 1
ATOM 836 C C . CYS A 1 101 ? -6.563 1.008 -7.565 1.00 93.12 101 CYS A C 1
ATOM 838 O O . CYS A 1 101 ? -7.694 0.554 -7.749 1.00 93.12 101 CYS A O 1
ATOM 840 N N . GLU A 1 102 ? -6.350 2.252 -7.135 1.00 90.25 102 GLU A N 1
ATOM 841 C CA . GLU A 1 102 ? -7.412 3.206 -6.803 1.00 90.25 102 GLU A CA 1
ATOM 842 C C . GLU A 1 102 ? -8.322 3.472 -8.011 1.00 90.25 102 GLU A C 1
ATOM 844 O O . GLU A 1 102 ? -9.541 3.332 -7.915 1.00 90.25 102 GLU A O 1
ATOM 849 N N . SER A 1 103 ? -7.740 3.714 -9.192 1.00 92.06 103 SER A N 1
ATOM 850 C CA . SER A 1 103 ? -8.497 3.928 -10.437 1.00 92.06 103 SER A CA 1
ATOM 851 C C . SER A 1 103 ? -9.356 2.727 -10.868 1.00 92.06 103 SER A C 1
ATOM 853 O O . SER A 1 103 ? -10.280 2.867 -11.672 1.00 92.06 103 SER A O 1
ATOM 855 N N . ARG A 1 104 ? -9.050 1.532 -10.348 1.00 91.50 104 ARG A N 1
ATOM 856 C CA . ARG A 1 104 ? -9.769 0.276 -10.600 1.00 91.50 104 ARG A CA 1
ATOM 857 C C . ARG A 1 104 ? -10.704 -0.117 -9.452 1.00 91.50 104 ARG A C 1
ATOM 859 O O . ARG A 1 104 ? -11.344 -1.162 -9.545 1.00 91.50 104 ARG A O 1
ATOM 866 N N . GLY A 1 105 ? -10.778 0.679 -8.383 1.00 87.19 105 GLY A N 1
ATOM 867 C CA . GLY A 1 105 ? -11.534 0.340 -7.175 1.00 87.19 105 GLY A CA 1
ATOM 868 C C . GLY A 1 105 ? -10.989 -0.896 -6.450 1.00 87.19 105 GLY A C 1
ATOM 869 O O . GLY A 1 105 ? -11.739 -1.602 -5.773 1.00 87.19 105 GLY A O 1
ATOM 870 N N . ILE A 1 106 ? -9.700 -1.205 -6.622 1.00 87.56 106 ILE A N 1
ATOM 871 C CA . ILE A 1 106 ? -9.045 -2.319 -5.936 1.00 87.56 106 ILE A CA 1
ATOM 872 C C . ILE A 1 106 ? -8.714 -1.861 -4.521 1.00 87.56 106 ILE A C 1
ATOM 874 O O . ILE A 1 106 ? -7.811 -1.055 -4.306 1.00 87.56 106 ILE A O 1
ATOM 878 N N . SER A 1 107 ? -9.451 -2.405 -3.559 1.00 83.75 107 SER A N 1
ATOM 879 C CA . SER A 1 107 ? -9.195 -2.170 -2.142 1.00 83.75 107 SER A CA 1
ATOM 880 C C . SER A 1 107 ? -7.822 -2.716 -1.731 1.00 83.75 107 SER A C 1
ATOM 882 O O . SER A 1 107 ? -7.409 -3.788 -2.183 1.00 83.75 107 SER A O 1
ATOM 884 N N . PHE A 1 108 ? -7.109 -1.984 -0.873 1.00 83.81 108 PHE A N 1
ATOM 885 C CA . PHE A 1 108 ? -5.715 -2.289 -0.532 1.00 83.81 108 PHE A CA 1
ATOM 886 C C . PHE A 1 108 ? -5.534 -3.603 0.239 1.00 83.81 108 PHE A C 1
ATOM 888 O O . PHE A 1 108 ? -4.492 -4.241 0.117 1.00 83.81 108 PHE A O 1
ATOM 895 N N . ASP A 1 109 ? -6.560 -4.061 0.958 1.00 81.88 109 ASP A N 1
ATOM 896 C CA . ASP A 1 109 ? -6.599 -5.376 1.615 1.00 81.88 109 ASP A CA 1
ATOM 897 C C . ASP A 1 109 ? -6.641 -6.552 0.623 1.00 81.88 109 ASP A C 1
ATOM 899 O O . ASP A 1 109 ? -6.346 -7.683 0.995 1.00 81.88 109 ASP A O 1
ATOM 903 N N . LYS A 1 110 ? -6.978 -6.291 -0.646 1.00 84.81 110 LYS A N 1
ATOM 904 C CA . LYS A 1 110 ? -7.046 -7.292 -1.723 1.00 84.81 110 LYS A CA 1
ATOM 905 C C . LYS A 1 110 ? -5.833 -7.255 -2.651 1.00 84.81 110 LYS A C 1
ATOM 907 O O . LYS A 1 110 ? -5.815 -7.941 -3.673 1.00 84.81 110 LYS A O 1
ATOM 912 N N . ILE A 1 111 ? -4.832 -6.431 -2.343 1.00 88.19 111 ILE A N 1
ATOM 913 C CA . ILE A 1 111 ? -3.599 -6.382 -3.123 1.00 88.19 111 ILE A CA 1
ATOM 914 C C . ILE A 1 111 ? -2.780 -7.644 -2.829 1.00 88.19 111 ILE A C 1
ATOM 916 O O . ILE A 1 111 ? -2.250 -7.825 -1.735 1.00 88.19 111 ILE A O 1
ATOM 920 N N . ASP A 1 112 ? -2.639 -8.493 -3.844 1.00 89.38 112 ASP A N 1
ATOM 921 C CA . ASP A 1 112 ? -1.829 -9.703 -3.819 1.00 89.38 112 ASP A CA 1
ATOM 922 C C . ASP A 1 112 ? -0.834 -9.727 -4.998 1.00 89.38 112 ASP A C 1
ATOM 924 O O . ASP A 1 112 ? -0.692 -8.777 -5.777 1.00 89.38 112 ASP A O 1
ATOM 928 N N . VAL A 1 113 ? -0.126 -10.847 -5.151 1.00 89.06 113 VAL A N 1
ATOM 929 C CA . VAL A 1 113 ? 0.820 -11.041 -6.258 1.00 89.06 113 VAL A CA 1
ATOM 930 C C . VAL A 1 113 ? 0.119 -11.004 -7.624 1.00 89.06 113 VAL A C 1
ATOM 932 O O . VAL A 1 113 ? 0.709 -10.531 -8.595 1.00 89.06 113 VAL A O 1
ATOM 935 N N . ASN A 1 114 ? -1.138 -11.444 -7.726 1.00 92.06 114 ASN A N 1
ATOM 936 C CA . ASN A 1 114 ? -1.883 -11.431 -8.987 1.00 92.06 114 ASN A CA 1
ATOM 937 C C . ASN A 1 114 ? -2.253 -10.006 -9.412 1.00 92.06 114 ASN A C 1
ATOM 939 O O . ASN A 1 114 ? -2.229 -9.690 -10.606 1.00 92.06 114 ASN A O 1
ATOM 943 N N . THR A 1 115 ? -2.535 -9.129 -8.449 1.00 94.12 115 THR A N 1
ATOM 944 C CA . THR A 1 115 ? -2.740 -7.697 -8.687 1.00 94.12 115 THR A CA 1
ATOM 945 C C . THR A 1 115 ? -1.477 -7.059 -9.277 1.00 94.12 115 THR A C 1
ATOM 947 O O . THR A 1 115 ? -1.564 -6.321 -10.260 1.00 94.12 115 THR A O 1
ATOM 950 N N . VAL A 1 116 ? -0.285 -7.427 -8.784 1.00 94.69 116 VAL A N 1
ATOM 951 C CA . VAL A 1 116 ? 1.000 -6.987 -9.373 1.00 94.69 116 VAL A CA 1
ATOM 952 C C . VAL A 1 116 ? 1.175 -7.489 -10.797 1.00 94.69 116 VAL A C 1
ATOM 954 O O . VAL A 1 116 ? 1.579 -6.722 -11.668 1.00 94.69 116 VAL A O 1
ATOM 957 N N . GLU A 1 117 ? 0.884 -8.764 -11.058 1.00 94.81 117 GLU A N 1
ATOM 958 C CA . GLU A 1 117 ? 1.032 -9.314 -12.409 1.00 94.81 117 GLU A CA 1
ATOM 959 C C . GLU A 1 117 ? 0.044 -8.687 -13.398 1.00 94.81 117 GLU A C 1
ATOM 961 O O . GLU A 1 117 ? 0.386 -8.488 -14.564 1.00 94.81 117 GLU A O 1
ATOM 966 N N . SER A 1 118 ? -1.154 -8.323 -12.940 1.00 95.56 118 SER A N 1
ATOM 967 C CA . SER A 1 118 ? -2.142 -7.608 -13.753 1.00 95.56 118 SER A CA 1
ATOM 968 C C . SER A 1 118 ? -1.632 -6.223 -14.151 1.00 95.56 118 SER A C 1
ATOM 970 O O . SER A 1 118 ? -1.640 -5.886 -15.335 1.00 95.56 118 SER A O 1
ATOM 972 N N . PHE A 1 119 ? -1.083 -5.467 -13.197 1.00 96.12 119 PHE A N 1
ATOM 973 C CA . PHE A 1 119 ? -0.446 -4.183 -13.481 1.00 96.12 119 PHE A CA 1
ATOM 974 C C . PHE A 1 119 ? 0.772 -4.329 -14.409 1.00 96.12 119 PHE A C 1
ATOM 976 O O . PHE A 1 119 ? 0.913 -3.598 -15.389 1.00 96.12 119 PHE A O 1
ATOM 983 N N . ALA A 1 120 ? 1.637 -5.314 -14.154 1.00 94.62 120 ALA A N 1
ATOM 984 C CA . ALA A 1 120 ? 2.829 -5.553 -14.961 1.00 94.62 120 ALA A CA 1
ATOM 985 C C . ALA A 1 120 ? 2.488 -5.872 -16.427 1.00 94.62 120 ALA A C 1
ATOM 987 O O . ALA A 1 120 ? 3.154 -5.355 -17.323 1.00 94.62 120 ALA A O 1
ATOM 988 N N . LYS A 1 121 ? 1.430 -6.653 -16.685 1.00 94.88 121 LYS A N 1
ATOM 989 C CA . LYS A 1 121 ? 0.941 -6.939 -18.047 1.00 94.88 121 LYS A CA 1
ATOM 990 C C . LYS A 1 121 ? 0.509 -5.678 -18.796 1.00 94.88 121 LYS A C 1
ATOM 992 O O . LYS A 1 121 ? 0.793 -5.556 -19.984 1.00 94.88 121 LYS A O 1
ATOM 997 N N . GLU A 1 122 ? -0.135 -4.720 -18.128 1.00 94.50 122 GLU A N 1
ATOM 998 C CA . GLU A 1 122 ? -0.494 -3.447 -18.772 1.00 94.50 122 GLU A CA 1
ATOM 999 C C . GLU A 1 122 ? 0.762 -2.646 -19.176 1.00 94.50 122 GLU A C 1
ATOM 1001 O O . GLU A 1 122 ? 0.807 -2.045 -20.257 1.00 94.50 122 GLU A O 1
ATOM 1006 N N . LEU A 1 123 ? 1.821 -2.699 -18.357 1.00 93.56 123 LEU A N 1
ATOM 1007 C CA . LEU A 1 123 ? 3.097 -2.029 -18.628 1.00 93.56 123 LEU A CA 1
ATOM 1008 C C . LEU A 1 123 ? 3.895 -2.654 -19.784 1.00 93.56 123 LEU A C 1
ATOM 1010 O O . LEU A 1 123 ? 4.647 -1.936 -20.445 1.00 93.56 123 LEU A O 1
ATOM 1014 N N . GLU A 1 124 ? 3.737 -3.952 -20.060 1.00 92.19 124 GLU A N 1
ATOM 1015 C CA . GLU A 1 124 ? 4.478 -4.663 -21.122 1.00 92.19 124 GLU A CA 1
ATOM 1016 C C . GLU A 1 124 ? 4.240 -4.081 -22.520 1.00 92.19 124 GLU A C 1
ATOM 1018 O O . GLU A 1 124 ? 5.119 -4.154 -23.375 1.00 92.19 124 GLU A O 1
ATOM 1023 N N . SER A 1 125 ? 3.096 -3.430 -22.741 1.00 90.56 125 SER A N 1
ATOM 1024 C CA . SER A 1 125 ? 2.803 -2.737 -24.001 1.00 90.56 125 SER A CA 1
ATOM 1025 C C . SER A 1 125 ? 3.597 -1.437 -24.200 1.00 90.56 125 SER A C 1
ATOM 1027 O O . SER A 1 125 ? 3.695 -0.940 -25.321 1.00 90.56 125 SER A O 1
ATOM 1029 N N . ARG A 1 126 ? 4.155 -0.863 -23.124 1.00 90.75 126 ARG A N 1
ATOM 1030 C CA . ARG A 1 126 ? 4.758 0.485 -23.112 1.00 90.75 126 ARG A CA 1
ATOM 1031 C C . ARG A 1 126 ? 6.231 0.495 -22.729 1.00 90.75 126 ARG A C 1
ATOM 1033 O O . ARG A 1 126 ? 6.923 1.475 -23.001 1.00 90.75 126 ARG A O 1
ATOM 1040 N N . TYR A 1 127 ? 6.715 -0.562 -22.086 1.00 94.19 127 TYR A N 1
ATOM 1041 C CA . TYR A 1 127 ? 8.043 -0.592 -21.492 1.00 94.19 127 TYR A CA 1
ATOM 1042 C C . TYR A 1 127 ? 8.797 -1.880 -21.802 1.00 94.19 127 TYR A C 1
ATOM 1044 O O . TYR A 1 127 ? 8.227 -2.927 -22.088 1.00 94.19 127 TYR A O 1
ATOM 1052 N N . THR A 1 128 ? 10.124 -1.803 -21.699 1.00 94.62 128 THR A N 1
ATOM 1053 C CA . THR A 1 128 ? 10.993 -2.970 -21.875 1.00 94.62 128 THR A CA 1
ATOM 1054 C C . THR A 1 128 ? 10.768 -4.002 -20.773 1.00 94.62 128 THR A C 1
ATOM 1056 O O . THR A 1 128 ? 10.518 -3.649 -19.618 1.00 94.62 128 THR A O 1
ATOM 1059 N N . SER A 1 129 ? 10.967 -5.281 -21.096 1.00 93.31 129 SER A N 1
ATOM 1060 C CA . SER A 1 129 ? 10.873 -6.387 -20.131 1.00 93.31 129 SER A CA 1
ATOM 1061 C C . SER A 1 129 ? 11.747 -6.167 -18.892 1.00 93.31 129 SER A C 1
ATOM 1063 O O . SER A 1 129 ? 11.317 -6.434 -17.773 1.00 93.31 129 SER A O 1
ATOM 1065 N N . LYS A 1 130 ? 12.950 -5.601 -19.063 1.00 94.31 130 LYS A N 1
ATOM 1066 C CA . LYS A 1 130 ? 13.843 -5.231 -17.955 1.00 94.31 130 LYS A CA 1
ATOM 1067 C C . LYS A 1 130 ? 13.179 -4.243 -16.992 1.00 94.31 130 LYS A C 1
ATOM 1069 O O . LYS A 1 130 ? 13.264 -4.422 -15.780 1.00 94.31 130 LYS A O 1
ATOM 1074 N N . TYR A 1 131 ? 12.528 -3.211 -17.522 1.00 92.69 131 TYR A N 1
ATOM 1075 C CA . TYR A 1 131 ? 11.870 -2.196 -16.705 1.00 92.69 131 TYR A CA 1
ATOM 1076 C C . TYR A 1 131 ? 10.621 -2.750 -16.010 1.00 92.69 131 TYR A C 1
ATOM 1078 O O . TYR A 1 131 ? 10.452 -2.543 -14.811 1.00 92.69 131 TYR A O 1
ATOM 1086 N N . VAL A 1 132 ? 9.806 -3.542 -16.713 1.00 95.19 132 VAL A N 1
ATOM 1087 C CA . VAL A 1 132 ? 8.636 -4.214 -16.118 1.00 95.19 132 VAL A CA 1
ATOM 1088 C C . VAL A 1 132 ? 9.057 -5.189 -15.009 1.00 95.19 132 VAL A C 1
ATOM 1090 O O . VAL A 1 132 ? 8.444 -5.230 -13.945 1.00 95.19 132 VAL A O 1
ATOM 1093 N N . ASN A 1 133 ? 10.156 -5.923 -15.189 1.00 95.25 133 ASN A N 1
ATOM 1094 C CA . ASN A 1 133 ? 10.686 -6.805 -14.147 1.00 95.25 133 ASN A CA 1
ATOM 1095 C C . ASN A 1 133 ? 11.186 -6.030 -12.917 1.00 95.25 133 ASN A C 1
ATOM 1097 O O . ASN A 1 133 ? 11.044 -6.515 -11.795 1.00 95.25 133 ASN A O 1
ATOM 1101 N N . SER A 1 134 ? 11.703 -4.811 -13.105 1.00 94.81 134 SER A N 1
ATOM 1102 C CA . SER A 1 134 ? 12.040 -3.913 -11.992 1.00 94.81 134 SER A CA 1
ATOM 1103 C C . SER A 1 134 ? 10.803 -3.498 -11.188 1.00 94.81 134 SER A C 1
ATOM 1105 O O . SER A 1 134 ? 10.877 -3.428 -9.959 1.00 94.81 134 SER A O 1
ATOM 1107 N N . TYR A 1 135 ? 9.673 -3.255 -11.863 1.00 95.31 135 TYR A N 1
ATOM 1108 C CA . TYR A 1 135 ? 8.384 -3.029 -11.205 1.00 95.31 135 TYR A CA 1
ATOM 1109 C C . TYR A 1 135 ? 7.949 -4.261 -10.419 1.00 95.31 135 TYR A C 1
ATOM 1111 O O . TYR A 1 135 ? 7.700 -4.144 -9.227 1.00 95.31 135 TYR A O 1
ATOM 1119 N N . ARG A 1 136 ? 7.932 -5.451 -11.036 1.00 95.50 136 ARG A N 1
ATOM 1120 C CA . ARG A 1 136 ? 7.544 -6.698 -10.349 1.00 95.50 136 ARG A CA 1
ATOM 1121 C C . ARG A 1 136 ? 8.330 -6.919 -9.060 1.00 95.50 136 ARG A C 1
ATOM 1123 O O . ARG A 1 136 ? 7.730 -7.188 -8.026 1.00 95.50 136 ARG A O 1
ATOM 1130 N N . ALA A 1 137 ? 9.656 -6.791 -9.114 1.00 95.31 137 ALA A N 1
ATOM 1131 C CA . ALA A 1 137 ? 10.507 -6.962 -7.939 1.00 95.31 137 ALA A CA 1
ATOM 1132 C C . ALA A 1 137 ? 10.164 -5.941 -6.842 1.00 95.31 137 ALA A C 1
ATOM 1134 O O . ALA A 1 137 ? 9.891 -6.317 -5.708 1.00 95.31 137 ALA A O 1
ATOM 1135 N N . THR A 1 138 ? 10.087 -4.659 -7.205 1.00 96.38 138 THR A N 1
ATOM 1136 C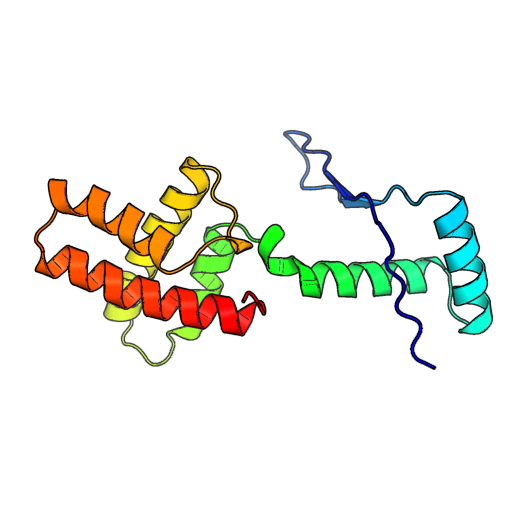 CA . THR A 1 138 ? 9.776 -3.581 -6.255 1.00 96.38 138 THR A CA 1
ATOM 1137 C C . THR A 1 138 ? 8.389 -3.733 -5.636 1.00 96.38 138 THR A C 1
ATOM 1139 O O . THR A 1 138 ? 8.232 -3.541 -4.435 1.00 96.38 138 THR A O 1
ATOM 1142 N N . LEU A 1 139 ? 7.384 -4.095 -6.433 1.00 96.56 139 LEU A N 1
ATOM 1143 C CA . LEU A 1 139 ? 6.011 -4.242 -5.962 1.00 96.56 139 LEU A CA 1
ATOM 1144 C C . LEU A 1 139 ? 5.831 -5.484 -5.087 1.00 96.56 139 LEU A C 1
ATOM 1146 O O . LEU A 1 139 ? 5.063 -5.437 -4.135 1.00 96.56 139 LEU A O 1
ATOM 1150 N N . ARG A 1 140 ? 6.572 -6.569 -5.340 1.00 94.69 140 ARG A N 1
ATOM 1151 C CA . ARG A 1 140 ? 6.591 -7.729 -4.434 1.00 94.69 140 ARG A CA 1
ATOM 1152 C C . ARG A 1 140 ? 7.203 -7.377 -3.079 1.00 94.69 140 ARG A C 1
ATOM 1154 O O . ARG A 1 140 ? 6.615 -7.727 -2.060 1.00 94.69 140 ARG A O 1
ATOM 1161 N N . ASP A 1 141 ? 8.320 -6.646 -3.064 1.00 93.81 141 ASP A N 1
ATOM 1162 C CA . ASP A 1 141 ? 8.919 -6.147 -1.817 1.00 93.81 141 ASP A CA 1
ATOM 1163 C C . ASP A 1 141 ? 7.936 -5.242 -1.058 1.00 93.81 141 ASP A C 1
ATOM 1165 O O . ASP A 1 141 ? 7.780 -5.358 0.158 1.00 93.81 141 ASP A O 1
ATOM 1169 N N . PHE A 1 142 ? 7.260 -4.346 -1.783 1.00 94.69 142 PHE A N 1
ATOM 1170 C CA . PHE A 1 142 ? 6.239 -3.463 -1.229 1.00 94.69 142 PHE A CA 1
ATOM 1171 C C . PHE A 1 142 ? 5.067 -4.243 -0.628 1.00 94.69 142 PHE A C 1
ATOM 1173 O O . PHE A 1 142 ? 4.699 -3.968 0.507 1.00 94.69 142 PHE A O 1
ATOM 1180 N N . ILE A 1 143 ? 4.508 -5.231 -1.335 1.00 92.25 143 ILE A N 1
ATOM 1181 C CA . ILE A 1 143 ? 3.392 -6.041 -0.824 1.00 92.25 143 ILE A CA 1
ATOM 1182 C C . ILE A 1 143 ? 3.801 -6.796 0.428 1.00 92.25 143 ILE A C 1
ATOM 1184 O O . ILE A 1 143 ? 3.059 -6.788 1.406 1.00 92.25 143 ILE A O 1
ATOM 1188 N N . TYR A 1 144 ? 4.988 -7.402 0.429 1.00 91.38 144 TYR A N 1
ATOM 1189 C CA . TYR A 1 144 ? 5.488 -8.088 1.611 1.00 91.38 144 TYR A CA 1
ATOM 1190 C C . TYR A 1 144 ? 5.583 -7.133 2.808 1.00 91.38 144 TYR A C 1
ATOM 1192 O O . TYR A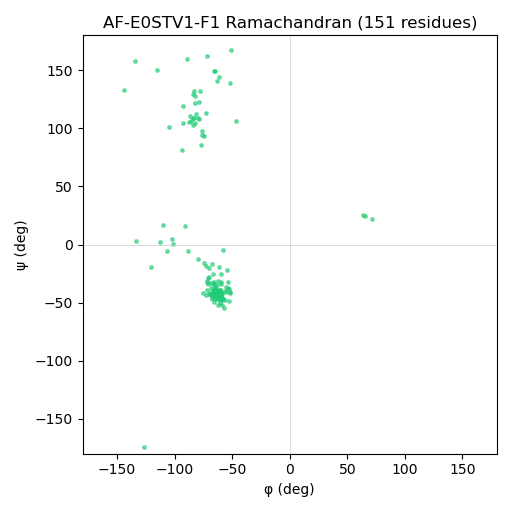 1 144 ? 5.094 -7.443 3.893 1.00 91.38 144 TYR A O 1
ATOM 1200 N N . TRP A 1 145 ? 6.153 -5.941 2.606 1.00 92.38 145 TRP A N 1
ATOM 1201 C CA . TRP A 1 145 ? 6.181 -4.905 3.637 1.00 92.38 145 TRP A CA 1
ATOM 1202 C C . TRP A 1 145 ? 4.770 -4.497 4.087 1.00 92.38 145 TRP A C 1
ATOM 1204 O O . TRP A 1 145 ? 4.507 -4.439 5.287 1.00 92.38 145 TRP A O 1
ATOM 1214 N N . PHE A 1 146 ? 3.856 -4.263 3.145 1.00 89.62 146 PHE A N 1
ATOM 1215 C CA . PHE A 1 146 ? 2.491 -3.809 3.401 1.00 89.62 146 PHE A CA 1
ATOM 1216 C C . PHE A 1 146 ? 1.707 -4.834 4.233 1.00 89.62 146 PHE A C 1
ATOM 1218 O O . PHE A 1 146 ? 1.106 -4.493 5.251 1.00 89.62 146 PHE A O 1
ATOM 1225 N N . GLN A 1 147 ? 1.799 -6.113 3.868 1.00 86.69 147 GLN A N 1
ATOM 1226 C CA . GLN A 1 147 ? 1.185 -7.227 4.588 1.00 86.69 147 GLN A CA 1
ATOM 1227 C C . GLN A 1 147 ? 1.728 -7.364 6.016 1.00 86.69 147 GLN A C 1
ATOM 1229 O O . GLN A 1 147 ? 0.950 -7.506 6.957 1.00 86.69 147 GLN A O 1
ATOM 1234 N N . GLN A 1 148 ? 3.047 -7.251 6.213 1.00 87.25 148 GLN A N 1
ATOM 1235 C CA . GLN A 1 148 ? 3.649 -7.279 7.554 1.00 87.25 148 GLN A CA 1
ATOM 1236 C C . GLN A 1 148 ? 3.246 -6.064 8.399 1.00 87.25 148 GLN A C 1
ATOM 1238 O O . GLN A 1 148 ? 3.037 -6.184 9.605 1.00 87.25 148 GLN A O 1
ATOM 1243 N N . ARG A 1 149 ? 3.133 -4.889 7.771 1.00 86.94 149 ARG A N 1
ATOM 1244 C CA . ARG A 1 149 ? 2.821 -3.626 8.445 1.00 86.94 149 ARG A CA 1
ATOM 1245 C C . ARG A 1 149 ? 1.373 -3.555 8.924 1.00 86.94 149 ARG A C 1
ATOM 1247 O O . ARG A 1 149 ? 1.140 -3.037 10.015 1.00 86.94 149 ARG A O 1
ATOM 1254 N N . TYR A 1 150 ? 0.436 -4.062 8.125 1.00 82.44 150 TYR A N 1
ATOM 1255 C CA . TYR A 1 150 ? -1.005 -3.949 8.376 1.00 82.44 150 TYR A CA 1
ATOM 1256 C C . TYR A 1 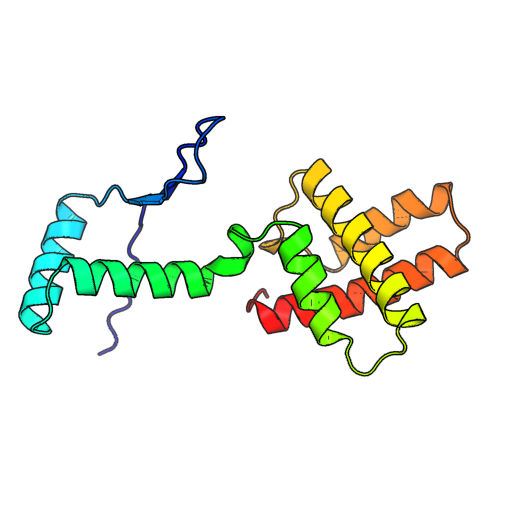150 ? -1.690 -5.286 8.702 1.00 82.44 150 TYR A C 1
ATOM 1258 O O . TYR A 1 150 ? -2.895 -5.316 8.925 1.00 82.44 150 TYR A O 1
ATOM 1266 N N . GLY A 1 151 ? -0.943 -6.392 8.774 1.00 71.81 151 GLY A N 1
ATOM 1267 C CA . GLY A 1 151 ? -1.475 -7.702 9.163 1.00 71.81 151 GLY A CA 1
ATOM 1268 C C . GLY A 1 151 ? -2.389 -8.354 8.120 1.00 71.81 151 GLY A C 1
ATOM 1269 O O . GLY A 1 151 ? -3.195 -9.214 8.477 1.00 71.81 151 GLY A O 1
ATOM 1270 N N . VAL A 1 152 ? -2.269 -7.955 6.851 1.00 67.38 152 VAL A N 1
ATOM 1271 C CA . VAL A 1 152 ? -3.042 -8.505 5.725 1.00 67.38 152 VAL A CA 1
ATOM 1272 C C . VAL A 1 152 ? -2.441 -9.850 5.318 1.00 67.38 152 VAL A C 1
ATOM 1274 O O . VAL A 1 152 ? -1.222 -9.958 5.185 1.00 67.38 152 VAL A O 1
ATOM 1277 N N . LYS A 1 153 ? -3.278 -10.879 5.158 1.00 55.47 153 LYS A N 1
ATOM 1278 C CA . LYS A 1 153 ? -2.871 -12.231 4.745 1.00 55.47 153 LYS A CA 1
ATOM 1279 C C . LYS A 1 153 ? -3.424 -12.575 3.377 1.00 55.47 153 LYS A C 1
ATOM 1281 O O . LYS A 1 153 ? -4.630 -12.323 3.181 1.00 55.47 153 LYS A O 1
#

InterPro domains:
  IPR004107 Integrase, SAM-like, N-terminal [PF02899] (74-145)
  IPR010998 Integrase/recombinase, N-terminal [G3DSA:1.10.150.130] (61-153)
  IPR011010 DNA breaking-rejoining enzyme, catalytic core [SSF56349] (67-149)
  IPR044068 Core-binding (CB) domain [PS51900] (66-147)